Protein AF-A0AAJ2NL06-F1 (afdb_monomer_lite)

Sequence (89 aa):
MSYQNEMNWKKFSYVVKQMQSDNPRVREMAVQSLDRMVDTEVSGINLEVKSSQSKSPQKDKQDVMHKIRLLQKDKEKKQQRRKKWFAVL

Organism: Alkalihalophilus pseudofirmus (NCBI:txid79885)

Radius of gyration: 26.34 Å; chains: 1; bounding box: 50×37×72 Å

Secondary structure (DSSP, 8-state):
--HHHHHHHHHHHHHHHHTT-SSHHHHHHHHHHHHHHHHHHHS--------TT---HHHHHHHHHHHHHHHHHHHHHHHHHHHHHHT--

Structure (mmCIF, N/CA/C/O backbone):
data_AF-A0AAJ2NL06-F1
#
_entry.id   AF-A0AAJ2NL06-F1
#
loop_
_atom_site.group_PDB
_atom_site.id
_atom_site.type_symbol
_atom_site.label_atom_id
_atom_site.label_alt_id
_atom_site.label_comp_id
_atom_site.label_asym_id
_atom_site.label_entity_id
_atom_site.label_seq_id
_atom_site.pdbx_PDB_ins_code
_atom_site.Cartn_x
_atom_site.Cartn_y
_atom_site.Cartn_z
_atom_site.occupancy
_atom_site.B_iso_or_equiv
_atom_site.auth_seq_id
_atom_site.auth_comp_id
_atom_site.auth_asym_id
_atom_site.auth_atom_id
_atom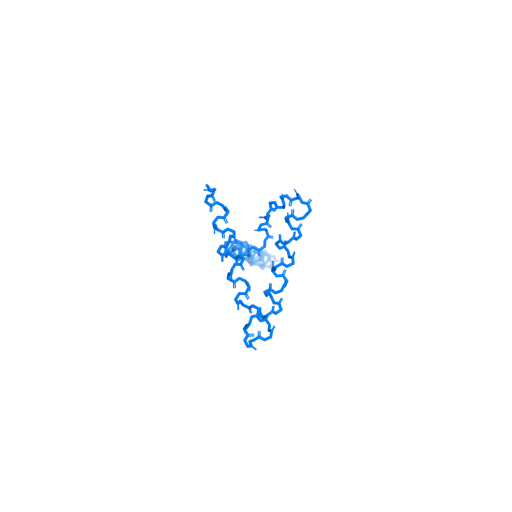_site.pdbx_PDB_model_num
ATOM 1 N N . MET A 1 1 ? -17.817 22.631 -8.392 1.00 53.25 1 MET A N 1
ATOM 2 C CA . MET A 1 1 ? -17.118 21.331 -8.299 1.00 53.25 1 MET A CA 1
ATOM 3 C C . MET A 1 1 ? -16.384 21.312 -6.969 1.00 53.25 1 MET A C 1
ATOM 5 O O . MET A 1 1 ? -15.663 22.260 -6.694 1.00 53.25 1 MET A O 1
ATOM 9 N N . SER A 1 2 ? -16.641 20.340 -6.092 1.00 61.88 2 SER A N 1
ATOM 10 C CA . SER A 1 2 ? -15.950 20.250 -4.799 1.00 61.88 2 SER A CA 1
ATOM 11 C C . SER A 1 2 ? -14.488 19.833 -5.018 1.00 61.88 2 SER A C 1
ATOM 13 O O . SER A 1 2 ? -14.217 18.933 -5.810 1.00 61.88 2 SER A O 1
ATOM 15 N N . TYR A 1 3 ? -13.537 20.444 -4.304 1.00 68.25 3 TYR A N 1
ATOM 16 C CA . TYR A 1 3 ? -12.104 20.088 -4.362 1.00 68.25 3 TYR A CA 1
ATOM 17 C C . TYR A 1 3 ? -11.838 18.587 -4.129 1.00 68.25 3 TYR A C 1
ATOM 19 O O . TYR A 1 3 ? -10.869 18.020 -4.635 1.00 68.25 3 TYR A O 1
ATOM 27 N N . GLN A 1 4 ? -12.729 17.931 -3.386 1.00 68.25 4 GLN A N 1
ATOM 28 C CA . GLN A 1 4 ? -12.716 16.492 -3.137 1.00 68.25 4 GLN A CA 1
ATOM 29 C C . GLN A 1 4 ? -12.900 15.672 -4.422 1.00 68.25 4 GLN A C 1
ATOM 31 O O . GLN A 1 4 ? -12.170 14.704 -4.633 1.00 68.25 4 GLN A O 1
ATOM 36 N N . ASN A 1 5 ? -13.798 16.097 -5.316 1.00 73.19 5 ASN A N 1
ATOM 37 C CA . ASN A 1 5 ? -14.035 15.411 -6.586 1.00 73.19 5 ASN A CA 1
ATOM 38 C C . ASN A 1 5 ? -12.827 15.531 -7.523 1.00 73.19 5 ASN A C 1
ATOM 40 O O . ASN A 1 5 ? -12.446 14.556 -8.165 1.00 73.19 5 ASN A O 1
ATOM 44 N N . GLU A 1 6 ? -12.164 16.689 -7.555 1.00 74.75 6 GLU A N 1
ATOM 45 C CA . GLU A 1 6 ? -10.948 16.873 -8.360 1.00 74.75 6 GLU A CA 1
ATOM 46 C C . GLU A 1 6 ? -9.773 16.031 -7.848 1.00 74.75 6 GLU A C 1
ATOM 48 O O . GLU A 1 6 ? -9.016 15.455 -8.635 1.00 74.75 6 GLU A O 1
ATOM 53 N N . MET A 1 7 ? -9.616 15.928 -6.524 1.00 74.75 7 MET A N 1
ATOM 54 C CA . MET A 1 7 ? -8.612 15.058 -5.910 1.00 74.75 7 MET A CA 1
ATOM 55 C C . MET A 1 7 ? -8.872 13.580 -6.207 1.00 74.75 7 MET A C 1
ATOM 57 O O . MET A 1 7 ? -7.926 12.849 -6.513 1.00 74.75 7 MET A O 1
ATOM 61 N N . ASN A 1 8 ? -10.131 13.144 -6.152 1.00 83.31 8 ASN A N 1
ATOM 62 C CA . ASN A 1 8 ? -10.508 11.772 -6.483 1.00 83.31 8 ASN A CA 1
ATOM 63 C C . ASN A 1 8 ? -10.252 11.469 -7.963 1.00 83.31 8 ASN A C 1
ATOM 65 O O . ASN A 1 8 ? -9.652 10.443 -8.280 1.00 83.31 8 ASN A O 1
ATOM 69 N N . TRP A 1 9 ? -10.560 12.412 -8.856 1.00 86.38 9 TRP A N 1
ATOM 70 C CA . TRP A 1 9 ? -10.283 12.272 -10.284 1.00 86.38 9 TRP A CA 1
ATOM 71 C C . TRP A 1 9 ? -8.787 12.135 -10.598 1.00 86.38 9 TRP A C 1
ATOM 73 O O . TRP A 1 9 ? -8.380 11.273 -11.380 1.00 86.38 9 TRP A O 1
ATOM 83 N N . LYS A 1 10 ? -7.933 12.940 -9.950 1.00 89.75 10 LYS A N 1
ATOM 84 C CA . LYS A 1 10 ? -6.473 12.836 -10.116 1.00 89.75 10 LYS A CA 1
ATOM 85 C C . LYS A 1 10 ? -5.937 11.480 -9.650 1.00 89.75 10 LYS A C 1
ATOM 87 O O . LYS A 1 10 ? -5.083 10.907 -10.327 1.00 89.75 10 LYS A O 1
ATOM 92 N N . LYS A 1 11 ? -6.437 10.957 -8.525 1.00 87.62 11 LYS A N 1
ATOM 93 C CA . LYS A 1 11 ? -6.061 9.626 -8.013 1.00 87.62 11 LYS A CA 1
ATOM 94 C C . LYS A 1 11 ? -6.504 8.520 -8.966 1.00 87.62 11 LYS A C 1
ATOM 96 O O . LYS A 1 11 ? -5.684 7.680 -9.325 1.00 87.62 11 LYS A O 1
ATOM 101 N N . PHE A 1 12 ? -7.752 8.568 -9.421 1.00 90.44 12 PHE A N 1
ATOM 102 C CA . PHE A 1 12 ? -8.296 7.627 -10.395 1.00 90.44 12 PHE A CA 1
ATOM 103 C C . PHE A 1 12 ? -7.454 7.602 -11.678 1.00 90.44 12 PHE A C 1
ATOM 105 O O . PHE A 1 12 ? -6.944 6.555 -12.074 1.00 90.44 12 PHE A O 1
ATOM 112 N N . SER A 1 13 ? -7.198 8.774 -12.269 1.00 93.25 13 SER A N 1
ATOM 113 C CA . SER A 1 13 ? -6.379 8.900 -13.480 1.00 93.25 13 SER A CA 1
ATOM 114 C C . SER A 1 13 ? -4.968 8.335 -13.298 1.00 93.25 13 SER A C 1
ATOM 116 O O . SER A 1 13 ? -4.443 7.669 -14.192 1.00 93.25 13 SER A O 1
ATOM 118 N N . TYR A 1 14 ? -4.347 8.568 -12.139 1.00 94.31 14 TYR A N 1
ATOM 119 C CA . TYR A 1 14 ? -3.030 8.016 -11.841 1.00 94.31 14 TYR A CA 1
ATOM 120 C C . TYR A 1 14 ? -3.048 6.486 -11.792 1.00 94.31 14 TYR A C 1
ATOM 122 O O . TYR A 1 14 ? -2.190 5.856 -12.407 1.00 94.31 14 TYR A O 1
ATOM 130 N N . VAL A 1 15 ? -4.028 5.885 -11.116 1.00 94.00 15 VAL A N 1
ATOM 131 C CA . VAL A 1 15 ? -4.126 4.423 -11.019 1.00 94.00 15 VAL A CA 1
ATOM 132 C C . VAL A 1 15 ? -4.370 3.786 -12.387 1.00 94.00 15 VAL A C 1
ATOM 134 O O . VAL A 1 15 ? -3.690 2.819 -12.724 1.00 94.00 15 VAL A O 1
ATOM 137 N N . VAL A 1 16 ? -5.224 4.380 -13.224 1.00 94.31 16 VAL A N 1
ATOM 138 C CA . VAL A 1 16 ? -5.435 3.919 -14.608 1.00 94.31 16 VAL A CA 1
ATOM 139 C C . VAL A 1 16 ? -4.127 3.928 -15.409 1.00 94.31 16 VAL A C 1
ATOM 141 O O . VAL A 1 16 ? -3.831 2.967 -16.114 1.00 94.31 16 VAL A O 1
ATOM 144 N N . LYS A 1 17 ? -3.284 4.959 -15.254 1.00 95.44 17 LYS A N 1
ATOM 145 C CA . LYS A 1 17 ? -1.957 4.986 -15.899 1.00 95.44 17 LYS A CA 1
ATOM 146 C C . LYS A 1 17 ? -1.047 3.851 -15.417 1.00 95.44 17 LYS A C 1
ATOM 148 O O . LYS A 1 17 ? -0.309 3.287 -16.217 1.00 95.44 17 LYS A O 1
ATOM 153 N N . GLN A 1 18 ? -1.104 3.489 -14.134 1.00 94.81 18 GLN A N 1
ATOM 154 C CA . GLN A 1 18 ? -0.277 2.409 -13.580 1.00 94.81 18 GLN A CA 1
ATOM 155 C C . GLN A 1 18 ? -0.690 1.010 -14.068 1.00 94.81 18 GLN A C 1
ATOM 157 O O . GLN A 1 18 ? 0.143 0.104 -14.078 1.00 94.81 18 GLN A O 1
ATOM 162 N N . MET A 1 19 ? -1.924 0.823 -14.552 1.00 93.25 19 MET A N 1
ATOM 163 C CA . MET A 1 19 ? -2.349 -0.443 -15.174 1.00 93.25 19 MET A CA 1
ATOM 164 C C . MET A 1 19 ? -1.594 -0.763 -16.469 1.00 93.25 19 MET A C 1
ATOM 166 O O . MET A 1 19 ? -1.530 -1.924 -16.861 1.00 93.25 19 MET A O 1
ATOM 170 N N . GLN A 1 20 ? -1.017 0.244 -17.127 1.00 94.56 20 GLN A N 1
ATOM 171 C CA . GLN A 1 20 ? -0.205 0.076 -18.336 1.00 94.56 20 GLN A CA 1
ATOM 172 C C . GLN A 1 20 ? 1.286 -0.110 -18.023 1.00 94.56 20 GLN A C 1
ATOM 174 O O . GLN A 1 20 ? 2.094 -0.195 -18.939 1.00 94.56 20 GLN A O 1
ATOM 179 N N . SER A 1 21 ? 1.674 -0.155 -16.744 1.00 94.94 21 SER A N 1
ATOM 180 C CA . SER A 1 21 ? 3.073 -0.335 -16.355 1.00 94.94 21 SER A CA 1
ATOM 181 C C . SER A 1 21 ? 3.623 -1.664 -16.872 1.00 94.94 21 SER A C 1
ATOM 183 O O . SER A 1 21 ? 2.960 -2.693 -16.764 1.00 94.94 21 SER A O 1
ATOM 185 N N . ASP A 1 22 ? 4.870 -1.685 -17.338 1.00 94.69 22 ASP A N 1
ATOM 186 C CA . ASP A 1 22 ? 5.554 -2.927 -17.723 1.00 94.69 22 ASP A CA 1
ATOM 187 C C . ASP A 1 22 ? 5.792 -3.859 -16.525 1.00 94.69 22 ASP A C 1
ATOM 189 O O . ASP A 1 22 ? 5.891 -5.079 -16.682 1.00 94.69 22 ASP A O 1
ATOM 193 N N . ASN A 1 23 ? 5.800 -3.311 -15.304 1.00 95.94 23 ASN A N 1
ATOM 194 C CA . ASN A 1 23 ? 5.954 -4.087 -14.083 1.00 95.94 23 ASN A CA 1
ATOM 195 C C . ASN A 1 23 ? 4.630 -4.795 -13.712 1.00 95.94 23 ASN A C 1
ATOM 197 O O . ASN A 1 23 ? 3.668 -4.126 -13.322 1.00 95.94 23 ASN A O 1
ATOM 201 N N . PRO A 1 24 ? 4.571 -6.143 -13.746 1.00 95.12 24 PRO A N 1
ATOM 202 C CA . PRO A 1 24 ? 3.342 -6.891 -13.471 1.00 95.12 24 PRO A CA 1
ATOM 203 C C . PRO A 1 24 ? 2.786 -6.637 -12.069 1.00 95.12 24 PRO A C 1
ATOM 205 O O . PRO A 1 24 ? 1.572 -6.562 -11.898 1.00 95.12 24 PRO A O 1
ATOM 208 N N . ARG A 1 25 ? 3.659 -6.420 -11.079 1.00 95.00 25 ARG A N 1
ATOM 209 C CA . ARG A 1 25 ? 3.248 -6.137 -9.700 1.00 95.00 25 ARG A CA 1
ATOM 210 C C . ARG A 1 25 ? 2.592 -4.764 -9.570 1.00 95.00 25 ARG A C 1
ATOM 212 O O . ARG A 1 25 ? 1.675 -4.595 -8.777 1.00 95.00 25 ARG A O 1
ATOM 219 N N . VAL A 1 26 ? 3.046 -3.783 -10.349 1.00 93.38 26 VAL A N 1
ATOM 220 C CA . VAL A 1 26 ? 2.438 -2.443 -10.373 1.00 93.38 26 VAL A CA 1
ATOM 221 C C . VAL A 1 26 ? 1.056 -2.500 -11.019 1.00 93.38 26 VAL A C 1
ATOM 223 O O . VAL A 1 26 ? 0.119 -1.914 -10.479 1.00 93.38 26 VAL A O 1
ATOM 226 N N . ARG A 1 27 ? 0.900 -3.266 -12.108 1.00 96.25 27 ARG A N 1
ATOM 227 C CA . ARG A 1 27 ? -0.410 -3.476 -12.743 1.00 96.25 27 ARG A CA 1
ATOM 228 C C . ARG A 1 27 ? -1.407 -4.139 -11.802 1.00 96.25 27 ARG A C 1
ATOM 230 O O . ARG A 1 27 ? -2.525 -3.655 -11.671 1.00 96.25 27 ARG A O 1
ATOM 237 N N . GLU A 1 28 ? -0.999 -5.209 -11.124 1.00 94.19 28 GLU A N 1
ATOM 238 C CA . GLU A 1 28 ? -1.849 -5.917 -10.161 1.00 94.19 28 GLU A CA 1
ATOM 239 C C . GLU A 1 28 ? -2.318 -4.986 -9.034 1.00 94.19 28 GLU A C 1
ATOM 241 O O . GLU A 1 28 ? -3.510 -4.901 -8.742 1.00 94.19 28 GLU A O 1
ATOM 246 N N . MET A 1 29 ? -1.394 -4.216 -8.454 1.00 93.62 29 MET A N 1
ATOM 247 C CA . MET A 1 29 ? -1.722 -3.235 -7.417 1.00 93.62 29 MET A CA 1
ATOM 248 C C . MET A 1 29 ? -2.665 -2.138 -7.927 1.00 93.62 29 MET A C 1
ATOM 250 O O . MET A 1 29 ? -3.532 -1.679 -7.181 1.00 93.62 29 MET A O 1
ATOM 254 N N . ALA A 1 30 ? -2.514 -1.714 -9.185 1.00 93.44 30 ALA A N 1
ATOM 255 C CA . ALA A 1 30 ? -3.394 -0.729 -9.800 1.00 93.44 30 ALA A CA 1
ATOM 256 C C . ALA A 1 30 ? -4.821 -1.273 -9.972 1.00 93.44 30 ALA A C 1
ATOM 258 O O . ALA A 1 30 ? -5.778 -0.596 -9.600 1.00 93.44 30 ALA A O 1
ATOM 259 N N . VAL A 1 31 ? -4.959 -2.518 -10.442 1.00 93.88 31 VAL A N 1
ATOM 260 C CA . VAL A 1 31 ? -6.254 -3.207 -10.573 1.00 93.88 31 VAL A CA 1
ATOM 261 C C . VAL A 1 31 ? -6.940 -3.332 -9.210 1.00 93.88 31 VAL A C 1
ATOM 263 O O . VAL A 1 31 ? -8.078 -2.899 -9.062 1.00 93.88 31 VAL A O 1
ATOM 266 N N . 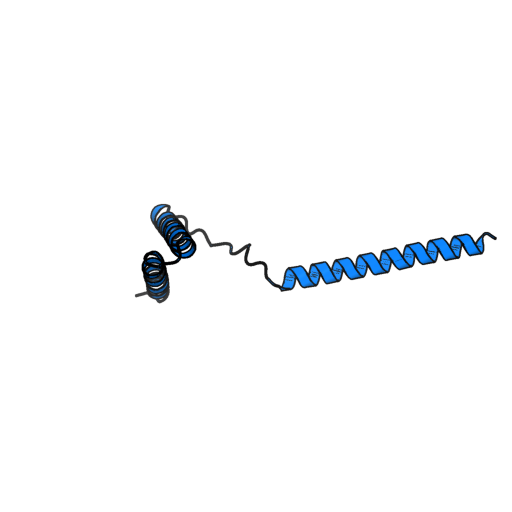GLN A 1 32 ? -6.232 -3.824 -8.188 1.00 93.00 32 GLN A N 1
ATOM 267 C CA . GLN A 1 32 ? -6.778 -3.940 -6.827 1.00 93.00 32 GLN A CA 1
ATOM 268 C C . GLN A 1 32 ? -7.180 -2.586 -6.228 1.00 93.00 32 GLN A C 1
ATOM 270 O O . GLN A 1 32 ? -8.118 -2.497 -5.438 1.00 93.00 32 GLN A O 1
ATOM 275 N N . SER A 1 33 ? -6.452 -1.519 -6.564 1.00 92.12 33 SER A N 1
ATOM 276 C CA . SER A 1 33 ? -6.774 -0.174 -6.083 1.00 92.12 33 SER A CA 1
ATOM 277 C C . SER A 1 33 ? -8.046 0.369 -6.732 1.00 92.12 33 SER A C 1
ATOM 279 O O . SER A 1 33 ? -8.817 1.035 -6.049 1.00 92.12 33 SER A O 1
ATOM 281 N N . LEU A 1 34 ? -8.272 0.084 -8.019 1.00 90.44 34 LEU A N 1
ATOM 282 C CA . LEU A 1 34 ? -9.501 0.465 -8.723 1.00 90.44 34 LEU A CA 1
ATOM 283 C C . LEU A 1 34 ? -10.718 -0.281 -8.192 1.00 90.44 34 LEU A C 1
ATOM 285 O O . LEU A 1 34 ? -11.732 0.355 -7.933 1.00 90.44 34 LEU A O 1
ATOM 289 N N . ASP A 1 35 ? -10.586 -1.586 -7.976 1.00 89.94 35 ASP A N 1
ATOM 290 C CA . ASP A 1 35 ? -11.648 -2.435 -7.430 1.00 89.94 35 ASP A CA 1
ATOM 291 C C . ASP A 1 35 ? -12.178 -1.868 -6.102 1.00 89.94 35 ASP A C 1
ATOM 293 O O . ASP A 1 35 ? -13.358 -1.564 -5.956 1.00 89.94 35 ASP A O 1
ATOM 297 N N . ARG A 1 36 ? -11.261 -1.524 -5.186 1.00 87.06 36 ARG A N 1
ATOM 298 C CA . ARG A 1 36 ? -11.606 -0.883 -3.907 1.00 87.06 36 ARG A CA 1
ATOM 299 C C . ARG A 1 36 ? -12.262 0.487 -4.058 1.00 87.06 36 ARG A C 1
ATOM 301 O O . ARG A 1 36 ? -13.112 0.828 -3.244 1.00 87.06 36 ARG A O 1
ATOM 308 N N . MET A 1 37 ? -11.842 1.295 -5.036 1.00 85.06 37 MET A N 1
ATOM 309 C CA . MET A 1 37 ? -12.463 2.604 -5.282 1.00 85.06 37 MET A CA 1
ATOM 310 C C . MET A 1 37 ? -13.909 2.441 -5.760 1.00 85.06 37 MET A C 1
ATOM 312 O O . MET A 1 37 ? -14.795 3.140 -5.273 1.00 85.06 37 MET A O 1
ATOM 316 N N . VAL A 1 38 ? -14.159 1.481 -6.651 1.00 83.00 38 VAL A N 1
ATOM 317 C CA . VAL A 1 38 ? -15.501 1.177 -7.165 1.00 83.00 38 VAL A CA 1
ATOM 318 C C . VAL A 1 38 ? -16.385 0.608 -6.058 1.00 83.00 38 VAL A C 1
ATOM 320 O O . VAL A 1 38 ? -17.503 1.082 -5.879 1.00 83.00 38 VAL A O 1
ATOM 323 N N . ASP A 1 39 ? -15.878 -0.324 -5.248 1.00 79.56 39 ASP A N 1
ATOM 324 C CA . ASP A 1 39 ? -16.619 -0.889 -4.115 1.00 79.56 39 ASP A CA 1
ATOM 325 C C . ASP A 1 39 ? -17.067 0.187 -3.120 1.00 79.56 39 ASP A C 1
ATOM 327 O O . ASP A 1 39 ? -18.19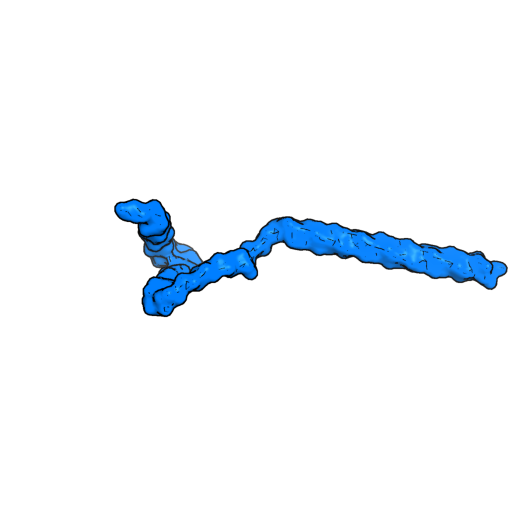1 0.131 -2.611 1.00 79.56 39 ASP A O 1
ATOM 331 N N . THR A 1 40 ? -16.217 1.190 -2.859 1.00 73.56 40 THR A N 1
ATOM 332 C CA . THR A 1 40 ? -16.574 2.321 -1.989 1.00 73.56 40 THR A CA 1
ATOM 333 C C . THR A 1 40 ? -17.642 3.233 -2.591 1.00 73.56 40 THR A C 1
ATOM 335 O O . THR A 1 40 ? -18.451 3.784 -1.847 1.00 73.56 40 THR A O 1
ATOM 338 N N . GLU A 1 41 ? -17.684 3.379 -3.917 1.00 69.25 41 GLU A N 1
ATOM 339 C CA . GLU A 1 41 ? -18.704 4.178 -4.606 1.00 69.25 41 GLU A CA 1
ATOM 340 C C . GLU A 1 41 ? -20.040 3.427 -4.717 1.00 69.25 41 GLU A C 1
ATOM 342 O O . GLU A 1 41 ? -21.094 4.002 -4.449 1.00 69.25 41 GLU A O 1
ATOM 347 N N . VAL A 1 42 ? -20.006 2.133 -5.055 1.00 66.44 42 VAL A N 1
ATOM 348 C CA . VAL A 1 42 ? -21.201 1.301 -5.280 1.00 66.44 42 VAL A CA 1
ATOM 349 C C . VAL A 1 42 ? -21.863 0.893 -3.969 1.00 66.44 42 VAL A C 1
ATOM 351 O O . VAL A 1 42 ? -23.089 0.895 -3.872 1.00 66.44 42 VAL A O 1
ATOM 354 N N . SER A 1 43 ? -21.081 0.578 -2.934 1.00 63.72 43 SER A N 1
ATOM 355 C CA . SER A 1 43 ? -21.653 0.154 -1.652 1.00 63.72 43 SER A CA 1
ATOM 356 C C . SER A 1 43 ? -22.303 1.311 -0.888 1.00 63.72 43 SER A C 1
ATOM 358 O O . SER A 1 43 ? -22.987 1.065 0.101 1.00 63.72 43 SER A O 1
ATOM 360 N N . GLY A 1 44 ? -22.070 2.576 -1.273 1.00 55.38 44 GLY A N 1
ATOM 361 C CA . GLY A 1 44 ? -22.563 3.762 -0.552 1.00 55.38 44 GLY A CA 1
ATOM 362 C C . GLY A 1 44 ? -22.030 3.893 0.884 1.00 55.38 44 GLY A C 1
ATOM 363 O O . GLY A 1 44 ? -22.312 4.866 1.586 1.00 55.38 44 GLY A O 1
ATOM 364 N N . ILE A 1 45 ? -21.231 2.923 1.328 1.00 55.19 45 ILE A N 1
ATOM 365 C CA . ILE A 1 45 ? -20.504 2.940 2.578 1.00 55.19 45 ILE A CA 1
ATOM 366 C C . ILE A 1 45 ? -19.329 3.871 2.317 1.00 55.19 45 ILE A C 1
ATOM 368 O O . ILE A 1 45 ? -18.320 3.469 1.738 1.00 55.19 45 ILE A O 1
ATOM 372 N N . ASN A 1 46 ? -19.457 5.123 2.768 1.00 51.44 46 ASN A N 1
ATOM 373 C CA . ASN A 1 46 ? -18.297 5.925 3.135 1.00 51.44 46 ASN A CA 1
ATOM 374 C C . ASN A 1 46 ? -17.558 5.137 4.220 1.00 51.44 46 ASN A C 1
ATOM 376 O O . ASN A 1 46 ? -17.734 5.364 5.417 1.00 51.44 46 ASN A O 1
ATOM 380 N N . LEU A 1 47 ? -16.759 4.157 3.800 1.00 49.81 47 LEU A N 1
ATOM 381 C CA . LEU A 1 47 ? -15.680 3.638 4.597 1.00 49.81 47 LEU A CA 1
ATOM 382 C C . LEU A 1 47 ? -14.781 4.850 4.763 1.00 49.81 47 LEU A C 1
ATOM 384 O O . LEU A 1 47 ? -13.953 5.153 3.904 1.00 49.81 47 LEU A O 1
ATOM 388 N N . GLU A 1 48 ? -14.982 5.574 5.869 1.00 47.81 48 GLU A N 1
ATOM 389 C CA . GLU A 1 48 ? -13.877 6.223 6.541 1.00 47.81 48 GLU A CA 1
ATOM 390 C C . GLU A 1 48 ? -12.765 5.191 6.509 1.00 47.81 48 GLU A C 1
ATOM 392 O O . GLU A 1 48 ? -12.799 4.174 7.209 1.00 47.81 48 GLU A O 1
ATOM 397 N N . VAL A 1 49 ? -11.824 5.415 5.599 1.00 49.06 49 VAL A N 1
ATOM 398 C CA . VAL A 1 49 ? -10.566 4.716 5.572 1.00 49.06 49 VAL A CA 1
ATOM 399 C C . VAL A 1 49 ? -9.945 5.102 6.899 1.00 49.06 49 VAL A C 1
ATOM 401 O O . VAL A 1 49 ? -9.216 6.084 7.012 1.00 49.06 49 VAL A O 1
ATOM 404 N N . LYS A 1 50 ? -10.255 4.319 7.936 1.00 44.72 50 LYS A N 1
ATOM 405 C CA . LYS A 1 50 ? -9.351 4.093 9.036 1.00 44.72 50 LYS A CA 1
ATOM 406 C C . LYS A 1 50 ? -8.099 3.581 8.359 1.00 44.72 50 LYS A C 1
ATOM 408 O O . LYS A 1 50 ? -7.899 2.388 8.146 1.00 44.72 50 LYS A O 1
ATOM 413 N N . SER A 1 51 ? -7.231 4.525 8.031 1.00 43.47 51 SER A N 1
ATOM 414 C CA . SER A 1 51 ? -5.812 4.339 7.848 1.00 43.47 51 SER A CA 1
ATOM 415 C C . SER A 1 51 ? -5.216 3.905 9.190 1.00 43.47 51 SER A C 1
ATOM 417 O O . SER A 1 51 ? -4.292 4.517 9.708 1.00 43.47 51 SER A O 1
ATOM 419 N N . SER A 1 52 ? -5.749 2.852 9.804 1.00 45.06 52 SER A N 1
ATOM 420 C CA . SER A 1 52 ? -5.154 2.165 10.937 1.00 45.06 52 SER A CA 1
ATOM 421 C C . SER A 1 52 ? -4.297 1.017 10.421 1.00 45.06 52 SER A C 1
ATOM 423 O O . SER A 1 52 ? -4.369 -0.095 10.925 1.00 45.06 52 SER A O 1
ATOM 425 N N . GLN A 1 53 ? -3.485 1.292 9.398 1.00 45.25 53 GLN A N 1
ATOM 426 C CA . GLN A 1 53 ? -2.245 0.559 9.166 1.00 45.25 53 GLN A CA 1
ATOM 427 C C . GLN A 1 53 ? -1.243 1.325 8.292 1.00 45.25 53 GLN A C 1
ATOM 429 O O . GLN A 1 53 ? -0.439 0.726 7.586 1.00 45.25 53 GLN A O 1
ATOM 434 N N . SER A 1 54 ? -1.193 2.656 8.395 1.00 41.41 54 SER A N 1
ATOM 435 C CA . SER A 1 54 ? 0.119 3.293 8.311 1.00 41.41 54 SER A CA 1
ATOM 436 C C . SER A 1 54 ? 0.812 2.973 9.637 1.00 41.41 54 SER A C 1
ATOM 438 O O . SER A 1 54 ? 0.436 3.468 10.699 1.00 41.41 54 SER A O 1
ATOM 440 N N . LYS A 1 55 ? 1.782 2.053 9.615 1.00 49.03 55 LYS A N 1
ATOM 441 C CA . LYS A 1 55 ? 2.729 1.913 10.725 1.00 49.03 55 LYS A CA 1
ATOM 442 C C . LYS A 1 55 ? 3.466 3.246 10.827 1.00 49.03 55 LYS A C 1
ATOM 444 O O . LYS A 1 55 ? 4.410 3.500 10.086 1.00 49.03 55 LYS A O 1
ATOM 449 N N . SER A 1 56 ? 2.962 4.141 11.668 1.00 44.41 56 SER A N 1
ATOM 450 C CA . SER A 1 56 ? 3.640 5.386 11.977 1.00 44.41 56 SER A CA 1
ATOM 451 C C . SER A 1 56 ? 4.948 5.037 12.706 1.00 44.41 56 SER A C 1
ATOM 453 O O . SER A 1 56 ? 4.923 4.243 13.651 1.00 44.41 56 SER A O 1
ATOM 455 N N . PRO A 1 57 ? 6.098 5.633 12.339 1.00 52.00 57 PRO A N 1
ATOM 456 C CA . PRO A 1 57 ? 7.384 5.373 13.004 1.00 52.00 57 PRO A CA 1
ATOM 457 C C . PRO A 1 57 ? 7.410 5.745 14.499 1.00 52.00 57 PRO A C 1
ATOM 459 O O . PRO A 1 57 ? 8.406 5.532 15.186 1.00 52.00 57 PRO A O 1
ATOM 462 N N . GLN A 1 58 ? 6.341 6.356 15.016 1.00 51.28 58 GLN A N 1
ATOM 463 C CA . GLN A 1 58 ? 6.208 6.747 16.417 1.00 51.28 58 GLN A CA 1
ATOM 464 C C . GLN A 1 58 ? 5.868 5.570 17.335 1.00 51.28 58 GLN A C 1
ATOM 466 O O . GLN A 1 58 ? 6.350 5.548 18.469 1.00 51.28 58 GLN A O 1
ATOM 471 N N . LYS A 1 59 ? 5.091 4.585 16.859 1.00 51.75 59 LYS A N 1
ATOM 472 C CA . LYS A 1 59 ? 4.694 3.434 17.686 1.00 51.75 59 LYS A CA 1
ATOM 473 C C . LYS A 1 59 ? 5.888 2.518 17.972 1.00 51.75 59 LYS A C 1
ATOM 475 O O . LYS A 1 59 ? 6.103 2.138 19.119 1.00 51.75 59 LYS A O 1
ATOM 480 N N . ASP A 1 60 ? 6.751 2.317 16.976 1.00 53.56 60 ASP A N 1
ATOM 481 C CA . ASP A 1 60 ? 7.982 1.530 17.127 1.00 53.56 60 ASP A CA 1
ATOM 482 C C . ASP A 1 60 ? 8.968 2.170 18.124 1.00 53.56 60 ASP A C 1
ATOM 484 O O . ASP A 1 60 ? 9.594 1.473 18.922 1.00 53.56 60 ASP A O 1
ATOM 488 N N . LYS A 1 61 ? 9.082 3.508 18.155 1.00 57.53 61 LYS A N 1
ATOM 489 C CA . LYS A 1 61 ? 9.946 4.205 19.129 1.00 57.53 61 LYS A CA 1
ATOM 490 C C . LYS A 1 61 ? 9.429 4.084 20.563 1.00 57.53 61 LYS A C 1
ATOM 492 O O . LYS A 1 61 ? 10.235 3.935 21.483 1.00 57.53 61 LYS A O 1
ATOM 497 N N . GLN A 1 62 ? 8.109 4.135 20.763 1.00 60.00 62 GLN A N 1
ATOM 498 C CA . GLN A 1 62 ? 7.508 3.907 22.080 1.00 60.00 62 GLN A CA 1
ATOM 499 C C . GLN A 1 62 ? 7.735 2.470 22.565 1.00 60.00 62 GLN A C 1
ATOM 501 O O . GLN A 1 62 ? 8.093 2.287 23.730 1.00 60.00 62 GLN A O 1
ATOM 506 N N . ASP A 1 63 ? 7.628 1.478 21.678 1.00 65.94 63 ASP A N 1
ATOM 507 C CA . ASP A 1 63 ? 7.880 0.073 22.015 1.00 65.94 63 ASP A CA 1
ATOM 508 C C . ASP A 1 63 ? 9.354 -0.202 22.340 1.00 65.94 63 ASP A C 1
ATOM 510 O O . ASP A 1 63 ? 9.653 -0.903 23.310 1.00 65.94 63 ASP A O 1
ATOM 514 N N . VAL A 1 64 ? 10.299 0.401 21.611 1.00 74.94 64 VAL A N 1
ATOM 515 C CA . VAL A 1 64 ? 11.734 0.322 21.950 1.00 74.94 64 VAL A CA 1
ATOM 516 C C . VAL A 1 64 ? 12.005 0.999 23.297 1.00 74.94 64 VAL A C 1
ATOM 518 O O . VAL A 1 64 ? 12.662 0.413 24.158 1.00 74.94 64 VAL A O 1
ATOM 521 N N . MET A 1 65 ? 11.415 2.182 23.506 1.00 78.75 65 MET A N 1
ATOM 522 C CA . MET A 1 65 ? 11.270 2.887 24.787 1.00 78.75 65 MET A CA 1
ATOM 523 C C . MET A 1 65 ? 10.965 1.959 25.957 1.00 78.75 65 MET A C 1
ATOM 525 O O . MET A 1 65 ? 11.695 1.825 26.948 1.00 78.75 65 MET A O 1
ATOM 529 N N . HIS A 1 66 ? 9.824 1.30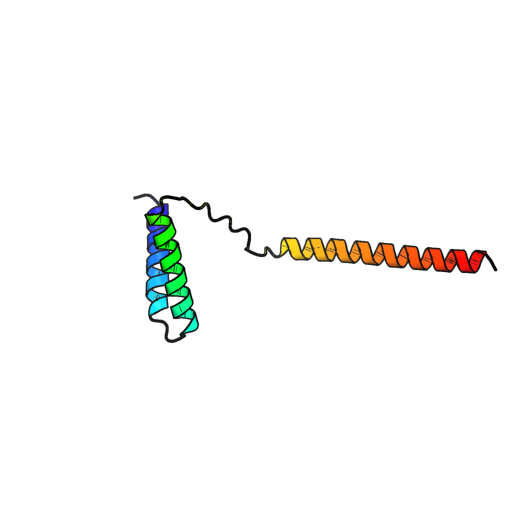8 25.805 1.00 78.94 66 HIS A N 1
ATOM 530 C CA . HIS A 1 66 ? 9.254 0.426 26.795 1.00 78.94 66 HIS A CA 1
ATOM 531 C C . HIS A 1 66 ? 10.130 -0.813 27.015 1.00 78.94 66 HIS A C 1
ATOM 533 O O . HIS A 1 66 ? 10.431 -1.163 28.158 1.00 78.94 66 HIS A O 1
ATOM 539 N N . LYS A 1 67 ? 10.629 -1.427 25.937 1.00 82.19 67 LYS A N 1
ATOM 540 C CA . LYS A 1 67 ? 11.503 -2.603 25.990 1.00 82.19 67 LYS A CA 1
ATOM 541 C C . LYS A 1 67 ? 12.831 -2.311 26.690 1.00 82.19 67 LYS A C 1
ATOM 543 O O . LYS A 1 67 ? 13.260 -3.109 27.521 1.00 82.19 67 LYS A O 1
ATOM 548 N N . ILE A 1 68 ? 13.458 -1.163 26.420 1.00 82.75 68 ILE A N 1
ATOM 549 C CA . ILE A 1 68 ? 14.685 -0.728 27.109 1.00 82.75 68 ILE A CA 1
ATOM 550 C C . ILE A 1 68 ? 14.418 -0.563 28.608 1.00 82.75 68 ILE A C 1
ATOM 552 O O . ILE A 1 68 ? 15.183 -1.080 29.425 1.00 82.75 68 ILE A O 1
ATOM 556 N N . ARG A 1 69 ? 13.306 0.085 28.978 1.00 83.81 69 ARG A N 1
ATOM 557 C CA . ARG A 1 69 ? 12.922 0.280 30.384 1.00 83.81 69 ARG A CA 1
ATOM 558 C C . ARG A 1 69 ? 12.701 -1.050 31.110 1.00 83.81 69 ARG A C 1
ATOM 560 O O . ARG A 1 69 ? 13.158 -1.215 32.240 1.00 83.81 69 ARG A O 1
ATOM 567 N N . LEU A 1 70 ? 12.036 -2.011 30.467 1.00 85.81 70 LEU A N 1
ATOM 568 C CA . LEU A 1 70 ? 11.849 -3.353 31.027 1.00 85.81 70 LEU A CA 1
ATOM 569 C C . LEU A 1 70 ? 13.187 -4.073 31.227 1.00 85.81 70 LEU A C 1
ATOM 571 O O . LEU A 1 70 ? 13.431 -4.617 32.302 1.00 85.81 70 LEU A O 1
ATOM 575 N N . LEU A 1 71 ? 14.082 -4.022 30.237 1.00 85.38 71 LEU A N 1
ATOM 576 C CA . LEU A 1 71 ? 15.399 -4.659 30.316 1.00 85.38 71 LEU A CA 1
ATOM 577 C C . LEU A 1 71 ? 16.291 -4.055 31.411 1.00 85.38 71 LEU A C 1
ATOM 579 O O . LEU A 1 71 ? 17.012 -4.794 32.082 1.00 85.38 71 LEU A O 1
ATOM 583 N N . GLN A 1 72 ? 16.239 -2.737 31.625 1.00 82.19 72 GLN A N 1
ATOM 584 C CA . GLN A 1 72 ? 16.939 -2.078 32.735 1.00 82.19 72 GLN A CA 1
ATOM 585 C C . GLN A 1 72 ? 16.417 -2.570 34.090 1.00 82.19 72 GLN A C 1
ATOM 587 O O . GLN A 1 72 ? 17.206 -3.017 34.924 1.00 82.19 72 GLN A O 1
ATOM 592 N N . LYS A 1 73 ? 15.089 -2.601 34.267 1.00 83.31 73 LYS A N 1
ATOM 593 C CA . LYS A 1 73 ? 14.445 -3.088 35.497 1.00 83.31 73 LYS A CA 1
ATOM 594 C C . LYS A 1 73 ? 14.780 -4.556 35.789 1.00 83.31 73 LYS A C 1
ATOM 596 O O . LYS A 1 73 ? 14.994 -4.933 36.941 1.00 83.31 73 LYS A O 1
ATOM 601 N N . ASP A 1 74 ? 14.863 -5.392 34.756 1.00 78.69 74 ASP A N 1
ATOM 602 C CA . ASP A 1 74 ? 15.243 -6.800 34.899 1.00 78.69 74 ASP A CA 1
ATOM 603 C C . ASP A 1 74 ? 16.721 -6.983 35.271 1.00 78.69 74 ASP A C 1
ATOM 605 O O . ASP A 1 74 ? 17.049 -7.833 36.108 1.00 78.69 74 ASP A O 1
ATOM 609 N N . LYS A 1 75 ? 17.626 -6.168 34.708 1.00 80.25 75 LYS A N 1
ATOM 610 C CA . LYS A 1 75 ? 19.042 -6.154 35.112 1.00 80.25 75 LYS A CA 1
ATOM 611 C C . LYS A 1 75 ? 19.208 -5.716 36.567 1.00 80.25 75 LYS A C 1
ATOM 613 O O . LYS A 1 75 ? 19.954 -6.367 37.299 1.00 80.25 75 LYS A O 1
ATOM 618 N N . GLU A 1 76 ? 18.483 -4.689 37.007 1.00 79.56 76 GLU A N 1
ATOM 619 C CA . GLU A 1 76 ? 18.491 -4.233 38.403 1.00 79.56 76 GLU A CA 1
ATOM 620 C C . GLU A 1 76 ? 17.990 -5.314 39.361 1.00 79.56 76 GLU A C 1
ATOM 622 O O . GLU A 1 76 ? 18.659 -5.614 40.348 1.00 79.56 76 GLU A O 1
ATOM 627 N N . LYS A 1 77 ? 16.871 -5.982 39.050 1.00 80.06 77 LYS A N 1
ATOM 628 C CA . LYS A 1 77 ? 16.374 -7.105 39.863 1.00 80.06 77 LYS A CA 1
ATOM 629 C C . LYS A 1 77 ? 17.377 -8.254 39.936 1.00 80.06 77 LYS A C 1
ATOM 631 O O . LYS A 1 77 ? 17.566 -8.827 41.009 1.00 80.06 77 LYS A O 1
ATOM 636 N N . LYS A 1 78 ? 18.037 -8.601 38.824 1.00 75.00 78 LYS A N 1
ATOM 637 C CA . LYS A 1 78 ? 19.089 -9.633 38.810 1.00 75.00 78 LYS A CA 1
ATOM 638 C C . LYS A 1 78 ? 20.302 -9.220 39.644 1.00 75.00 78 LYS A C 1
ATOM 640 O O . LYS A 1 78 ? 20.820 -10.051 40.387 1.00 75.00 78 LYS A O 1
ATOM 645 N N . GLN A 1 79 ? 20.729 -7.959 39.577 1.00 71.31 79 GLN A N 1
ATOM 646 C CA . GLN A 1 79 ? 21.811 -7.444 40.420 1.00 71.31 79 GLN A CA 1
ATOM 647 C C . GLN A 1 79 ? 21.426 -7.398 41.901 1.00 71.31 79 GLN A C 1
ATOM 649 O O . GLN A 1 79 ? 22.220 -7.819 42.735 1.00 71.31 79 GLN A O 1
ATOM 654 N N . GLN A 1 80 ? 20.214 -6.958 42.246 1.00 67.44 80 GLN A N 1
ATOM 655 C CA . GLN A 1 80 ? 19.721 -6.970 43.626 1.00 67.44 80 GLN A CA 1
ATOM 656 C C . GLN A 1 80 ? 19.623 -8.391 44.176 1.00 67.44 80 GLN A C 1
ATOM 658 O O . GLN A 1 80 ? 20.032 -8.630 45.308 1.00 67.44 80 GLN A O 1
ATOM 663 N N . ARG A 1 81 ? 19.137 -9.351 43.377 1.00 65.62 81 ARG A N 1
ATOM 664 C CA . ARG A 1 81 ? 19.169 -10.770 43.750 1.00 65.62 81 ARG A CA 1
ATOM 665 C C . ARG A 1 81 ? 20.605 -11.216 44.007 1.00 65.62 81 ARG A C 1
ATOM 667 O O . ARG A 1 81 ? 20.871 -11.704 45.092 1.00 65.62 81 ARG A O 1
ATOM 674 N N . ARG A 1 82 ? 21.544 -10.964 43.090 1.00 61.09 82 ARG A N 1
ATOM 675 C CA . ARG A 1 82 ? 22.965 -11.295 43.305 1.00 61.09 82 ARG A CA 1
ATOM 676 C C . ARG A 1 82 ? 23.527 -10.668 44.587 1.00 61.09 82 ARG A C 1
ATOM 678 O O . ARG A 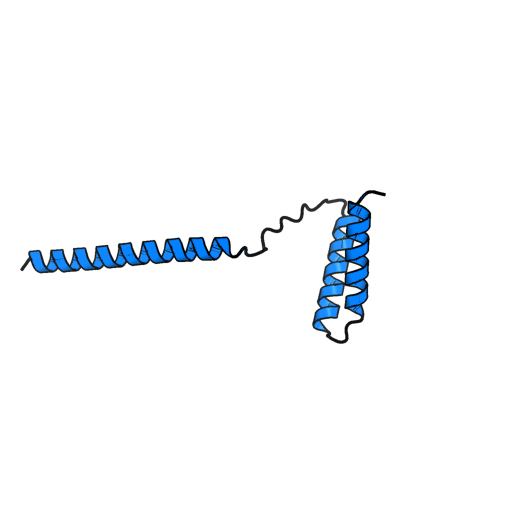1 82 ? 24.122 -11.386 45.374 1.00 61.09 82 ARG A O 1
ATOM 685 N N . LYS A 1 83 ? 23.280 -9.380 44.850 1.00 62.66 83 LYS A N 1
ATOM 686 C CA . LYS A 1 83 ? 23.726 -8.708 46.086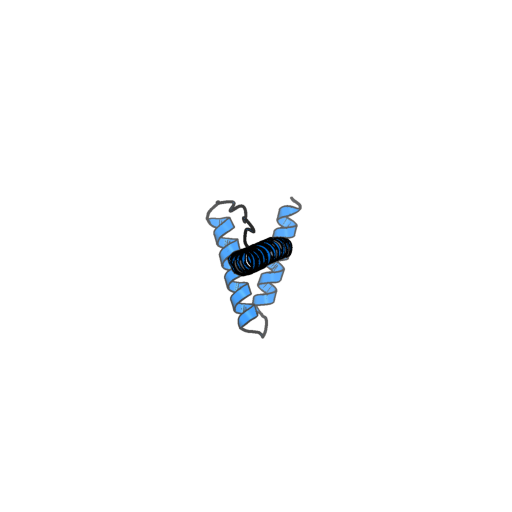 1.00 62.66 83 LYS A CA 1
ATOM 687 C C . LYS A 1 83 ? 23.119 -9.323 47.350 1.00 62.66 83 LYS A C 1
ATOM 689 O O . LYS A 1 83 ? 23.825 -9.452 48.337 1.00 62.66 83 LYS A O 1
ATOM 694 N N . LYS A 1 84 ? 21.847 -9.739 47.320 1.00 59.78 84 LYS A N 1
ATOM 695 C CA . LYS A 1 84 ? 21.215 -10.449 48.446 1.00 59.78 84 LYS A CA 1
ATOM 696 C C . LYS A 1 84 ? 21.838 -11.822 48.691 1.00 59.78 84 LYS A C 1
ATOM 698 O O . LYS A 1 84 ? 21.995 -12.196 49.839 1.00 59.78 84 LYS A O 1
ATOM 703 N N . TRP A 1 85 ? 22.223 -12.541 47.637 1.00 56.19 85 TRP A N 1
ATOM 704 C CA . TRP A 1 85 ? 22.940 -13.812 47.777 1.00 56.19 85 TRP A CA 1
ATOM 705 C C . TRP A 1 85 ? 24.333 -13.628 48.399 1.00 56.19 85 TRP A C 1
ATOM 707 O O . TRP A 1 85 ? 24.732 -14.441 49.219 1.00 56.19 85 TRP A O 1
ATOM 717 N N . PHE A 1 86 ? 25.035 -12.535 48.080 1.00 56.69 86 PHE A N 1
ATOM 718 C CA . PHE A 1 86 ? 26.314 -12.190 48.720 1.00 56.69 86 PHE A CA 1
ATOM 719 C C . PHE A 1 86 ? 26.184 -11.611 50.138 1.00 56.69 86 PHE A C 1
ATOM 721 O O . PHE A 1 86 ? 27.192 -11.489 50.813 1.00 56.69 86 PHE A O 1
ATOM 728 N N . ALA A 1 87 ? 24.982 -11.236 50.584 1.00 57.50 87 ALA A N 1
ATOM 729 C CA . ALA A 1 87 ? 24.735 -10.747 51.944 1.00 57.50 87 ALA A CA 1
ATOM 730 C C . ALA A 1 87 ? 24.300 -11.860 52.922 1.00 57.50 87 ALA A C 1
ATOM 732 O O . ALA A 1 87 ? 24.008 -11.569 54.077 1.00 57.50 87 ALA A O 1
ATOM 733 N N . VAL A 1 88 ? 24.181 -13.105 52.440 1.00 56.66 88 VAL A N 1
ATOM 734 C CA . VAL A 1 88 ? 23.791 -14.300 53.219 1.00 56.66 88 VAL A CA 1
ATOM 735 C C . VAL A 1 88 ? 24.980 -15.268 53.409 1.00 56.66 88 VAL A C 1
ATOM 737 O O . VAL A 1 88 ? 24.834 -16.297 54.061 1.00 56.66 88 VAL A O 1
ATOM 740 N N . LEU A 1 89 ? 26.158 -14.925 52.877 1.00 47.59 89 LEU A N 1
ATOM 741 C CA . LEU A 1 89 ? 27.461 -15.508 53.232 1.00 47.59 89 LEU A CA 1
ATOM 742 C C . LEU A 1 89 ? 28.177 -14.566 54.200 1.00 47.59 89 LEU A C 1
ATOM 744 O O . LEU A 1 89 ? 28.888 -15.088 55.082 1.00 47.59 89 LEU A O 1
#

pLDDT: mean 73.79, std 17.17, range [41.41, 96.25]

Foldseek 3Di:
DDPVVVVVVVVLVVLVVQCPDPDPVSVVVSVVVVVVVVCCVVVVPPPPPPPVPPPDVVVVVVVVVVVVVVVVVVVVVVVVVVVVVVVVD